Protein AF-A0A9N9L022-F1 (afdb_monomer)

pLDDT: mean 93.83, std 9.64, range [47.38, 98.69]

Sequence (99 aa):
MTTNYRGPTPDVVSFLAKNVRAKLGGTYCICESGTAGPTGGNTPNRTPGYVALAIATENGVFTKELDTGLGGDREGNMIAFAREALGFLREVIKGEAKL

Radius of gyration: 13.54 Å; Cα contacts (8 Å, |Δi|>4): 194; chains: 1; bounding box: 32×28×35 Å

Foldseek 3Di:
DPPPDPFADQVVQQVVFQVVCVVVVHQKGKGKTQQCALDFDPDPRGFHQWMKIWIDHPVGIAIDIDGNPPHHRNVSSVVVRVVVRVVVVVCVVVVNGDD

Secondary structure (DSSP, 8-state):
--TT--SS-HHHHHHHHHHHHHHHT-S-EEEEEE---SS--SSGGGSTTEEEEEEE-SS-EEEEEEE-S-TT-HHHHHHHHHHHHHHHHHHHHTT-S--

Solvent-accessible surface area (backbone atoms only — not comparable to full-atom values): 5330 Å² total; per-residue (Å²): 136,76,93,76,73,83,67,41,35,54,68,58,23,38,53,51,10,46,53,52,19,66,75,69,69,42,72,61,22,82,22,81,34,60,23,34,38,62,69,61,55,98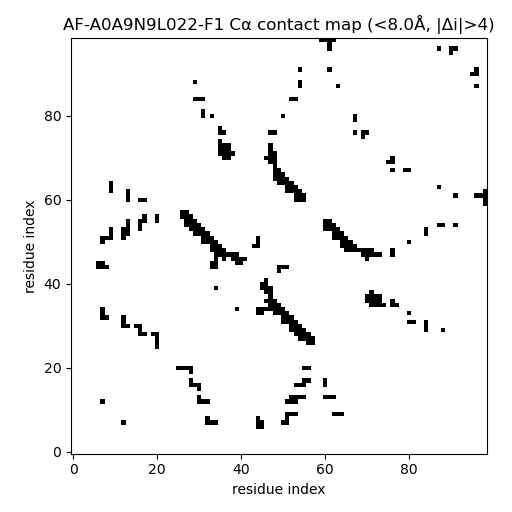,46,77,51,25,31,31,18,18,34,18,29,13,41,16,45,89,91,49,62,34,67,51,74,53,66,70,82,54,37,48,40,34,67,64,26,53,54,50,51,54,50,51,51,54,50,50,48,52,33,48,76,71,65,72,55,71,118

InterPro domains:
  IPR008136 CinA, C-terminal [PF02464] (10-92)
  IPR036653 CinA-like, C-terminal [G3DSA:3.90.950.20] (1-97)
  IPR036653 CinA-like, C-terminal [SSF142433] (4-93)

Nearest PDB structures (foldseek):
  4uux-assembly1_B  TM=9.120E-01  e=2.419E-04  Thermus thermophilus HB8
  4cta-assembly1_A  TM=9.038E-01  e=3.548E-04  Thermus thermophilus HB8
  6mr3-assembly2_C-2  TM=8.680E-01  e=1.750E-03  Streptococcus mutans UA159
  6mr3-assembly1_B-3  TM=8.669E-01  e=2.917E-03  Streptococcus mutans UA159
  4uyk-assembly1_B  TM=3.425E-01  e=4.240E-01  Homo sapiens

Structure (mmCIF, N/CA/C/O backbone):
data_AF-A0A9N9L022-F1
#
_entry.id   AF-A0A9N9L022-F1
#
loop_
_atom_site.group_PDB
_atom_site.id
_atom_site.type_symbol
_atom_site.label_atom_id
_atom_site.label_alt_id
_atom_site.label_comp_id
_atom_site.label_asym_id
_atom_site.label_entity_id
_atom_site.label_seq_id
_atom_site.pdbx_PDB_ins_code
_atom_site.Cartn_x
_atom_site.Cartn_y
_atom_site.Cartn_z
_atom_site.occupancy
_atom_site.B_iso_or_equiv
_atom_site.auth_seq_id
_atom_site.auth_comp_id
_atom_site.auth_asym_id
_atom_site.auth_atom_id
_atom_site.pdbx_PDB_model_num
ATOM 1 N N . MET A 1 1 ? -9.516 19.363 -13.032 1.00 50.91 1 MET A N 1
ATOM 2 C CA . MET A 1 1 ? -9.231 18.227 -12.125 1.00 50.91 1 MET A CA 1
ATOM 3 C C . MET A 1 1 ? -7.909 17.590 -12.568 1.00 50.91 1 MET A C 1
ATOM 5 O O . MET A 1 1 ? -7.638 17.638 -13.755 1.00 50.91 1 MET A O 1
ATOM 9 N N . THR A 1 2 ? -7.104 17.091 -11.614 1.00 47.38 2 THR A N 1
ATOM 10 C CA . THR A 1 2 ? -5.841 16.303 -11.735 1.00 47.38 2 THR A CA 1
ATOM 11 C C . THR A 1 2 ? -4.497 16.948 -12.134 1.00 47.38 2 THR A C 1
ATOM 13 O O . THR A 1 2 ? -3.518 16.215 -12.232 1.00 47.38 2 THR A O 1
ATOM 16 N N . THR A 1 3 ? -4.342 18.270 -12.247 1.00 53.84 3 THR A N 1
ATOM 17 C CA . THR A 1 3 ? -3.034 18.882 -12.606 1.00 53.84 3 THR A CA 1
ATOM 18 C C . THR A 1 3 ? -1.909 18.736 -11.561 1.00 53.84 3 THR A C 1
ATOM 20 O O . THR A 1 3 ? -0.756 18.958 -11.907 1.00 53.84 3 THR A O 1
ATOM 23 N N . ASN A 1 4 ? -2.206 18.308 -10.324 1.00 67.81 4 ASN A N 1
ATOM 24 C CA . ASN A 1 4 ? -1.234 18.182 -9.219 1.00 67.81 4 ASN A CA 1
ATOM 25 C C . ASN A 1 4 ? -1.086 16.753 -8.655 1.00 67.81 4 ASN A C 1
ATOM 27 O O . ASN A 1 4 ? -0.611 16.584 -7.531 1.00 67.81 4 ASN A O 1
ATOM 31 N N . TYR A 1 5 ? -1.504 15.705 -9.375 1.00 69.25 5 TYR A N 1
ATOM 32 C CA . TYR A 1 5 ? -1.264 14.337 -8.900 1.00 69.25 5 TYR A CA 1
ATOM 33 C C . TYR A 1 5 ? 0.234 14.007 -8.969 1.00 69.25 5 TYR A C 1
ATOM 35 O O . TYR A 1 5 ? 0.807 13.918 -10.053 1.00 69.25 5 TYR A O 1
ATOM 43 N N . ARG A 1 6 ? 0.871 13.821 -7.808 1.00 76.88 6 ARG A N 1
ATOM 44 C CA . ARG A 1 6 ? 2.326 13.610 -7.687 1.00 76.88 6 ARG A CA 1
ATOM 45 C C . ARG A 1 6 ? 2.748 12.139 -7.744 1.00 76.88 6 ARG A C 1
ATOM 47 O O . ARG A 1 6 ? 3.894 11.825 -7.440 1.00 76.88 6 ARG A O 1
ATOM 54 N N . GLY A 1 7 ? 1.855 11.245 -8.167 1.00 81.50 7 GLY A N 1
ATOM 55 C CA . GLY A 1 7 ? 2.089 9.804 -8.099 1.00 81.50 7 GLY A CA 1
ATOM 56 C C . GLY A 1 7 ? 1.747 9.231 -6.720 1.00 81.50 7 GLY A C 1
ATOM 57 O O . GLY A 1 7 ? 1.068 9.897 -5.934 1.00 81.50 7 GLY A O 1
ATOM 58 N N . PRO A 1 8 ? 2.185 7.997 -6.436 1.00 87.75 8 PRO A N 1
ATOM 59 C CA . PRO A 1 8 ? 1.962 7.382 -5.136 1.00 87.75 8 PRO A CA 1
ATOM 60 C C . PRO A 1 8 ? 2.715 8.162 -4.054 1.00 87.75 8 PRO A C 1
ATOM 62 O O . PRO A 1 8 ? 3.905 8.417 -4.194 1.00 87.75 8 PRO A O 1
ATOM 65 N N . THR A 1 9 ? 2.027 8.596 -3.003 1.00 94.12 9 THR A N 1
ATOM 66 C CA . THR A 1 9 ? 2.641 9.241 -1.831 1.00 94.12 9 THR A CA 1
ATOM 67 C C . THR A 1 9 ? 1.856 8.867 -0.576 1.00 94.12 9 THR A C 1
ATOM 69 O O . THR A 1 9 ? 0.653 8.599 -0.699 1.00 94.12 9 THR A O 1
ATOM 72 N N . PRO A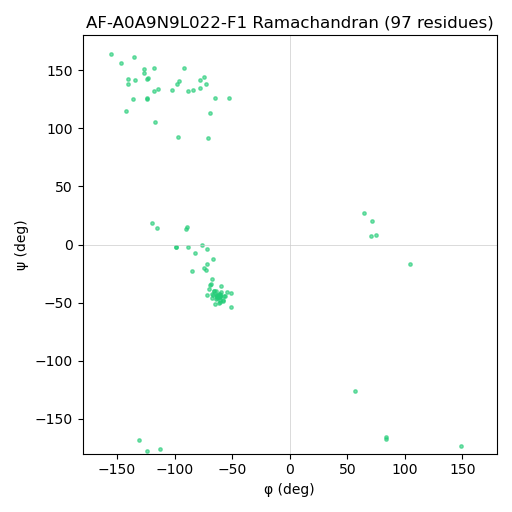 1 10 ? 2.465 8.923 0.624 1.00 95.75 10 PRO A N 1
ATOM 73 C CA . PRO A 1 10 ? 1.766 8.700 1.892 1.00 95.75 10 PRO A CA 1
ATOM 74 C C . PRO A 1 10 ? 0.502 9.549 2.048 1.00 95.75 10 PRO A C 1
ATOM 76 O O . PRO A 1 10 ? -0.536 9.030 2.451 1.00 95.75 10 PRO A O 1
ATOM 79 N N . ASP A 1 11 ? 0.549 10.827 1.658 1.00 95.25 11 ASP A N 1
ATOM 80 C CA . ASP A 1 11 ? -0.607 11.731 1.729 1.00 95.25 11 ASP A CA 1
ATOM 81 C C . ASP A 1 11 ? -1.782 11.243 0.871 1.00 95.25 11 ASP A C 1
ATOM 83 O O . ASP A 1 11 ? -2.935 11.255 1.309 1.00 95.25 11 ASP A O 1
ATOM 87 N N . VAL A 1 12 ? -1.493 10.798 -0.359 1.00 94.75 12 VAL A N 1
ATOM 88 C CA . VAL A 1 12 ? -2.507 10.308 -1.300 1.00 94.75 12 VAL A CA 1
ATOM 89 C C . VAL A 1 12 ? -3.160 9.048 -0.748 1.00 94.75 12 VAL A C 1
ATOM 91 O O . VAL A 1 12 ? -4.389 8.988 -0.665 1.00 94.75 12 VAL A O 1
ATOM 94 N N . VAL A 1 13 ? -2.363 8.054 -0.346 1.00 97.44 13 VAL A N 1
ATOM 95 C CA . VAL A 1 13 ? -2.910 6.785 0.154 1.00 97.44 13 VAL A CA 1
ATOM 96 C C . VAL A 1 13 ? -3.619 6.962 1.493 1.00 97.44 13 VAL A C 1
ATOM 98 O O . VAL A 1 13 ? -4.666 6.356 1.708 1.00 97.44 13 VAL A O 1
ATOM 101 N N . SER A 1 14 ? -3.145 7.872 2.348 1.00 97.62 14 SER A N 1
ATOM 102 C CA . SER A 1 14 ? -3.810 8.205 3.611 1.00 97.62 14 SER A CA 1
ATOM 103 C C . SER A 1 14 ? -5.177 8.827 3.392 1.00 97.62 14 SER A C 1
ATOM 105 O O . SER A 1 14 ? -6.164 8.422 4.013 1.00 97.62 14 SER A O 1
ATOM 107 N N . PHE A 1 15 ? -5.251 9.804 2.484 1.00 96.75 15 PHE A N 1
ATOM 108 C CA . PHE A 1 15 ? -6.505 10.450 2.132 1.00 96.75 15 PHE A CA 1
ATOM 109 C C . PHE A 1 15 ? -7.496 9.434 1.559 1.00 96.75 15 PHE A C 1
ATOM 111 O O . PHE A 1 15 ? -8.643 9.383 2.009 1.00 96.75 15 PHE A O 1
ATOM 118 N N . LEU A 1 16 ? -7.068 8.598 0.610 1.00 97.00 16 LEU A N 1
ATOM 119 C CA . LEU A 1 16 ? -7.923 7.577 0.004 1.00 97.00 16 LEU A CA 1
ATOM 120 C C . LEU A 1 16 ? -8.412 6.556 1.040 1.00 97.00 16 LEU A C 1
ATOM 122 O O . LEU A 1 16 ? -9.623 6.352 1.148 1.00 97.00 16 LEU A O 1
ATOM 126 N N . ALA A 1 17 ? -7.510 5.990 1.848 1.00 98.25 17 ALA A N 1
ATOM 127 C CA . ALA A 1 17 ? -7.855 5.013 2.879 1.00 98.25 17 ALA A CA 1
ATOM 128 C C . ALA A 1 17 ? -8.869 5.581 3.882 1.00 98.25 17 ALA A C 1
ATOM 130 O O . ALA A 1 17 ? -9.901 4.962 4.148 1.00 98.25 17 ALA A O 1
ATOM 131 N N . LYS A 1 18 ? -8.623 6.794 4.401 1.00 98.12 18 LYS A N 1
ATOM 132 C CA . LYS A 1 18 ? -9.518 7.454 5.365 1.00 98.12 18 LYS A CA 1
ATOM 133 C C . LYS A 1 18 ? -1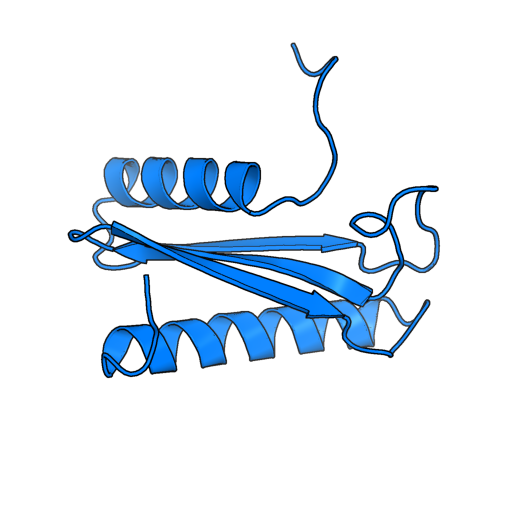0.911 7.689 4.782 1.00 98.12 18 LYS A C 1
ATOM 135 O O . LYS A 1 18 ? -11.910 7.420 5.448 1.00 98.12 18 LYS A O 1
ATOM 140 N N . ASN A 1 19 ? -10.983 8.173 3.542 1.00 97.75 19 ASN A N 1
ATOM 141 C CA . ASN A 1 19 ? -12.257 8.444 2.877 1.00 97.75 19 ASN A CA 1
ATOM 142 C C . ASN A 1 19 ? -13.042 7.161 2.585 1.00 97.75 19 ASN A C 1
ATOM 144 O O . ASN A 1 19 ? -14.242 7.110 2.849 1.00 97.75 19 ASN A O 1
ATOM 148 N N . VAL A 1 20 ? -12.389 6.132 2.041 1.00 98.19 20 VAL A N 1
ATOM 149 C CA . VAL A 1 20 ? -13.046 4.865 1.690 1.00 98.19 20 VAL A CA 1
ATOM 150 C C . VAL A 1 20 ? -13.509 4.128 2.944 1.00 98.19 20 VAL A C 1
ATOM 152 O O . VAL A 1 20 ? -14.657 3.684 2.977 1.00 98.19 20 VAL A O 1
ATOM 155 N N . ARG A 1 21 ? -12.684 4.083 4.004 1.00 98.31 21 ARG A N 1
ATOM 156 C CA . ARG A 1 21 ? -13.074 3.525 5.310 1.00 98.31 21 ARG A CA 1
ATOM 157 C C . ARG A 1 21 ? -14.389 4.132 5.799 1.00 98.31 21 ARG A C 1
ATOM 159 O O . ARG A 1 21 ? -15.324 3.397 6.099 1.00 98.31 21 ARG A O 1
ATOM 166 N N . ALA A 1 22 ? -14.456 5.465 5.853 1.00 96.75 22 ALA A N 1
ATOM 167 C CA . ALA A 1 22 ? -15.623 6.182 6.359 1.00 96.75 22 ALA A CA 1
ATOM 168 C C . 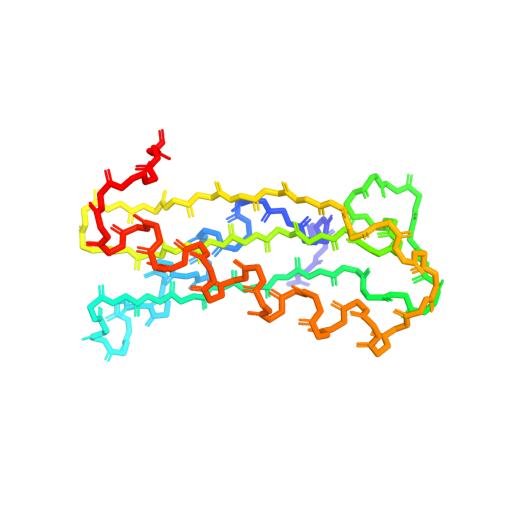ALA A 1 22 ? -16.871 5.951 5.492 1.00 96.75 22 ALA A C 1
ATOM 170 O O . ALA A 1 22 ? -17.961 5.774 6.025 1.00 96.75 22 ALA A O 1
ATOM 171 N N . LYS A 1 23 ? -16.717 5.913 4.161 1.00 98.06 23 LYS A N 1
ATOM 172 C CA . LYS A 1 23 ? -17.834 5.703 3.225 1.00 98.06 23 LYS A CA 1
ATOM 173 C C . LYS A 1 23 ? -18.415 4.293 3.273 1.00 98.06 23 LYS A C 1
ATOM 175 O O . LYS A 1 23 ? -19.612 4.138 3.067 1.00 98.06 23 LYS A O 1
ATOM 180 N N . LEU A 1 24 ? -17.575 3.284 3.495 1.00 97.88 24 LEU A N 1
ATOM 181 C CA . LEU A 1 24 ? -17.991 1.879 3.498 1.00 97.88 24 LEU A CA 1
ATOM 182 C C . LEU A 1 24 ? -18.226 1.318 4.908 1.00 97.88 24 LEU A C 1
ATOM 184 O O . LEU A 1 24 ? -18.604 0.159 5.036 1.00 97.88 24 LEU A O 1
ATOM 188 N N . GLY A 1 25 ? -17.995 2.111 5.961 1.00 96.50 25 GLY A N 1
ATOM 189 C CA . GLY A 1 25 ? -18.163 1.672 7.350 1.00 96.50 25 GLY A CA 1
ATOM 190 C C . GLY A 1 25 ? -17.192 0.562 7.766 1.00 96.50 25 GLY A C 1
ATOM 191 O O . GLY A 1 25 ? -17.515 -0.247 8.631 1.00 96.50 25 GLY A O 1
ATOM 192 N N . GLY A 1 26 ? -16.017 0.484 7.135 1.00 96.75 26 GLY A N 1
ATOM 193 C CA . GLY A 1 26 ? -15.031 -0.554 7.437 1.00 96.75 26 GLY A CA 1
ATOM 194 C C . GLY A 1 26 ? -14.302 -0.299 8.759 1.00 96.75 26 GLY A C 1
ATOM 195 O O . GLY A 1 26 ? -13.952 0.839 9.074 1.00 96.75 26 GLY A O 1
ATOM 196 N N . THR A 1 27 ? -13.984 -1.354 9.513 1.00 98.00 27 THR A N 1
ATOM 197 C CA . THR A 1 27 ? -13.099 -1.240 10.688 1.00 98.00 27 THR A CA 1
ATOM 198 C C . THR A 1 27 ? -11.701 -0.781 10.262 1.00 98.00 27 THR A C 1
ATOM 200 O O . THR A 1 27 ? -11.162 0.174 10.824 1.00 98.00 27 THR A O 1
ATOM 203 N N . TYR A 1 28 ? -11.182 -1.395 9.193 1.00 98.38 28 TYR A N 1
ATOM 204 C CA . TYR A 1 28 ? -9.901 -1.092 8.559 1.00 98.38 28 TYR A CA 1
ATOM 205 C C . TYR A 1 28 ? -10.089 -0.841 7.058 1.00 98.38 28 TYR A C 1
ATOM 207 O O . TYR A 1 28 ? -10.977 -1.425 6.435 1.00 98.38 28 TYR A O 1
ATOM 215 N N . CYS A 1 29 ? -9.231 -0.018 6.459 1.00 98.62 29 CYS A N 1
ATOM 216 C CA . CYS A 1 29 ? -9.118 0.115 5.006 1.00 98.62 29 CYS A CA 1
ATOM 217 C C . CYS A 1 29 ? -7.646 0.145 4.599 1.00 98.62 29 CYS A C 1
ATOM 219 O O . CYS 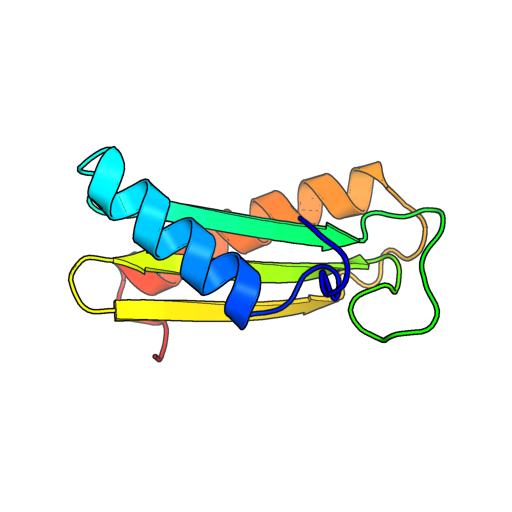A 1 29 ? -6.886 0.971 5.103 1.00 98.62 29 CYS A O 1
ATOM 221 N N . ILE A 1 30 ? -7.269 -0.750 3.685 1.00 98.56 30 ILE A N 1
ATOM 222 C CA . ILE A 1 30 ? -5.953 -0.771 3.048 1.00 98.56 30 ILE A CA 1
ATOM 223 C C . ILE A 1 30 ? -6.011 0.118 1.805 1.00 98.56 30 ILE A C 1
ATOM 225 O O . ILE A 1 30 ? -6.918 -0.029 0.985 1.00 98.56 30 ILE A O 1
ATOM 229 N N . CYS A 1 31 ? -5.034 1.002 1.638 1.00 98.38 31 CYS A N 1
ATOM 230 C CA . CYS A 1 31 ? -4.779 1.673 0.372 1.00 98.38 31 CYS A CA 1
ATOM 231 C C . CYS A 1 31 ? -3.337 1.421 -0.057 1.00 98.38 31 CYS A C 1
ATOM 233 O O . CYS A 1 31 ? -2.403 1.681 0.698 1.00 98.38 31 CYS A O 1
ATOM 235 N N . GLU A 1 32 ? -3.184 0.918 -1.275 1.00 97.75 32 GLU A N 1
ATOM 236 C CA . GLU A 1 32 ? -1.909 0.681 -1.935 1.00 97.75 32 GLU A CA 1
ATOM 237 C C . GLU A 1 32 ? -1.849 1.554 -3.188 1.00 97.75 32 GLU A C 1
ATOM 239 O O . GLU A 1 32 ? -2.811 1.633 -3.955 1.00 97.75 32 GLU A O 1
ATOM 244 N N . SER A 1 33 ? -0.731 2.249 -3.370 1.00 96.62 33 SER A N 1
ATOM 245 C CA . SER A 1 33 ? -0.422 2.948 -4.609 1.00 96.62 33 SER A CA 1
ATOM 246 C C . SER A 1 33 ? 1.067 2.794 -4.864 1.00 96.62 33 SER A C 1
ATOM 248 O O . SER A 1 33 ? 1.885 3.282 -4.084 1.00 96.62 33 SER A O 1
ATOM 250 N N . GLY A 1 34 ? 1.428 2.095 -5.936 1.00 95.75 34 GLY A N 1
ATOM 251 C CA . GLY A 1 34 ? 2.818 1.816 -6.276 1.00 95.75 34 GLY A CA 1
ATOM 252 C C . GLY A 1 34 ? 3.136 2.019 -7.749 1.00 95.75 34 GLY A C 1
ATOM 253 O O . GLY A 1 34 ? 2.262 2.044 -8.620 1.00 95.75 34 GLY A O 1
ATOM 254 N N . THR A 1 35 ? 4.426 2.152 -8.035 1.00 97.25 35 THR A N 1
ATOM 255 C CA . THR A 1 35 ? 4.963 2.137 -9.392 1.00 97.25 35 THR A CA 1
ATOM 256 C C . THR A 1 35 ? 5.467 0.729 -9.678 1.00 97.25 35 THR A C 1
ATOM 258 O O . THR A 1 35 ? 6.608 0.397 -9.390 1.00 97.25 35 THR A O 1
ATOM 261 N N . ALA A 1 36 ? 4.622 -0.117 -10.266 1.00 97.44 36 ALA A N 1
ATOM 262 C CA . ALA A 1 36 ? 4.991 -1.507 -10.551 1.00 97.44 36 ALA A CA 1
ATOM 263 C C . ALA A 1 36 ? 6.004 -1.663 -11.706 1.00 97.44 36 ALA A C 1
ATOM 265 O O . ALA A 1 36 ? 6.610 -2.715 -11.844 1.00 97.44 36 ALA A O 1
ATOM 266 N N . GLY A 1 37 ? 6.199 -0.650 -12.556 1.00 95.75 37 GLY A N 1
ATOM 267 C CA . GLY A 1 37 ? 7.059 -0.763 -13.739 1.00 95.75 37 GLY A CA 1
ATOM 268 C C . GLY A 1 37 ? 6.368 -1.392 -14.967 1.00 95.75 37 GLY A C 1
ATOM 269 O O . GLY A 1 37 ? 5.133 -1.491 -15.003 1.00 95.75 37 GLY A O 1
ATOM 270 N N . PRO A 1 38 ? 7.136 -1.774 -16.010 1.00 94.38 38 PRO A N 1
ATOM 271 C CA . PRO A 1 38 ? 8.605 -1.734 -16.072 1.00 94.38 38 PRO A CA 1
ATOM 272 C C . PRO A 1 38 ? 9.176 -0.317 -16.214 1.00 94.38 38 PRO A C 1
ATOM 274 O O . PRO A 1 38 ? 10.324 -0.067 -15.866 1.00 94.38 38 PRO A O 1
ATOM 277 N N . THR A 1 39 ? 8.371 0.627 -16.701 1.00 94.19 39 THR A N 1
ATOM 278 C CA . THR A 1 39 ? 8.744 2.038 -16.828 1.00 94.19 39 THR A CA 1
ATOM 279 C C . THR A 1 39 ? 8.341 2.834 -15.592 1.00 94.19 39 THR A C 1
ATOM 281 O O . THR A 1 39 ? 7.334 2.530 -14.951 1.00 94.19 39 THR A O 1
ATOM 284 N N . GLY A 1 40 ? 9.084 3.899 -15.312 1.00 90.06 40 GLY A N 1
ATOM 285 C CA . GLY A 1 40 ? 8.833 4.813 -14.204 1.00 90.06 40 GLY A CA 1
ATOM 286 C C . GLY A 1 40 ? 8.844 6.281 -14.624 1.00 90.06 40 GLY A C 1
ATOM 287 O O . GLY A 1 40 ? 8.830 6.615 -15.807 1.00 90.06 40 GLY A O 1
ATOM 288 N N . GLY A 1 41 ? 8.863 7.159 -13.629 1.00 88.69 41 GLY A N 1
ATOM 289 C CA . GLY A 1 41 ? 9.123 8.587 -13.778 1.00 88.69 41 GLY A CA 1
ATOM 290 C C . GLY A 1 41 ? 10.447 8.988 -13.129 1.00 88.69 41 GLY A C 1
ATOM 291 O O . GLY A 1 41 ? 11.171 8.162 -12.590 1.00 88.69 41 GLY A O 1
ATOM 292 N N . ASN A 1 42 ? 10.731 10.288 -13.142 1.00 86.69 42 ASN A N 1
ATOM 293 C CA . ASN A 1 42 ? 12.009 10.841 -12.676 1.00 86.69 42 ASN A CA 1
ATOM 294 C C . ASN A 1 42 ? 12.025 11.195 -11.176 1.00 86.69 42 ASN A C 1
ATOM 296 O O . ASN A 1 42 ? 12.880 11.958 -10.734 1.00 86.69 42 ASN A O 1
ATOM 300 N N . THR A 1 43 ? 11.054 10.716 -10.399 1.00 90.19 43 THR A N 1
ATOM 301 C CA . THR A 1 43 ? 10.956 10.969 -8.953 1.00 90.19 43 THR A CA 1
ATOM 302 C C . THR A 1 43 ? 11.050 9.648 -8.191 1.00 90.19 43 THR A C 1
ATOM 304 O O . THR A 1 43 ? 10.623 8.633 -8.738 1.00 90.19 43 THR A O 1
ATOM 307 N N . PRO A 1 44 ? 11.550 9.627 -6.937 1.00 89.44 44 PRO A N 1
ATOM 308 C CA . PRO A 1 44 ? 11.748 8.379 -6.187 1.00 89.44 44 PRO A CA 1
ATOM 309 C C . PRO A 1 44 ? 10.483 7.524 -6.076 1.00 89.44 44 PRO A C 1
ATOM 311 O O . PRO A 1 44 ? 10.508 6.320 -6.300 1.00 89.44 44 PRO A O 1
ATOM 314 N N . ASN A 1 45 ? 9.341 8.169 -5.843 1.00 91.06 45 ASN A N 1
ATOM 315 C CA . ASN A 1 45 ? 8.039 7.514 -5.769 1.00 91.06 45 ASN A CA 1
ATOM 316 C C . ASN A 1 45 ? 7.502 7.016 -7.128 1.00 91.06 45 ASN A C 1
ATOM 318 O O . ASN A 1 45 ? 6.438 6.406 -7.223 1.00 91.06 45 ASN A O 1
ATOM 322 N N . ARG A 1 46 ? 8.217 7.302 -8.216 1.00 92.94 46 ARG A N 1
ATOM 323 C CA . ARG A 1 46 ? 7.919 6.834 -9.570 1.00 92.94 46 ARG A CA 1
ATOM 324 C C . ARG A 1 46 ? 9.002 5.904 -10.109 1.00 92.94 46 ARG A C 1
ATOM 326 O O . ARG A 1 46 ? 8.984 5.615 -11.301 1.00 92.94 46 ARG A O 1
ATOM 333 N N . THR A 1 47 ? 9.894 5.408 -9.257 1.00 95.56 47 THR A N 1
ATOM 334 C CA . THR A 1 47 ? 10.821 4.325 -9.593 1.00 95.56 47 THR A CA 1
ATOM 335 C C . THR A 1 47 ? 10.085 2.979 -9.540 1.00 95.56 47 THR A C 1
ATOM 337 O O . THR A 1 47 ? 9.325 2.753 -8.595 1.00 95.56 47 THR A O 1
ATOM 340 N N . PRO A 1 48 ? 10.252 2.084 -10.535 1.00 97.31 48 PRO A N 1
ATOM 341 C CA . PRO A 1 48 ? 9.706 0.731 -10.481 1.00 97.31 48 PRO A CA 1
ATOM 342 C C . PRO A 1 48 ? 10.118 -0.007 -9.202 1.00 97.31 48 PRO A C 1
ATOM 344 O O . PRO A 1 48 ? 11.306 -0.087 -8.908 1.00 97.31 48 PRO A O 1
ATOM 347 N N . GLY A 1 49 ? 9.139 -0.526 -8.462 1.00 97.50 49 GLY A N 1
ATOM 348 C CA . GLY A 1 49 ? 9.336 -1.171 -7.162 1.00 97.50 49 GLY A CA 1
ATOM 349 C C . GLY A 1 49 ? 8.924 -0.318 -5.964 1.00 97.50 49 GLY A C 1
ATOM 350 O O . GLY A 1 49 ? 8.679 -0.867 -4.895 1.00 97.50 49 GLY A O 1
ATOM 351 N N . TYR A 1 50 ? 8.749 0.995 -6.129 1.00 97.94 50 TYR A N 1
ATOM 352 C CA . TYR A 1 50 ? 8.244 1.845 -5.053 1.00 97.94 50 TYR A CA 1
ATOM 353 C C . TYR A 1 50 ? 6.747 1.621 -4.796 1.00 97.94 50 TYR A C 1
ATOM 355 O O . TYR A 1 50 ? 5.942 1.608 -5.734 1.00 97.94 50 TYR A O 1
ATOM 363 N N . VAL A 1 51 ? 6.355 1.577 -3.521 1.00 98.12 51 VAL A N 1
ATOM 364 C CA . VAL A 1 51 ? 4.955 1.605 -3.082 1.00 98.12 51 VAL A CA 1
ATOM 365 C C . VAL A 1 51 ? 4.765 2.462 -1.833 1.00 98.12 51 VAL A C 1
ATOM 367 O O . VAL A 1 51 ? 5.547 2.395 -0.885 1.00 98.12 51 VAL A O 1
ATOM 370 N N . ALA A 1 52 ? 3.683 3.242 -1.827 1.00 98.12 52 ALA A N 1
ATOM 371 C CA . ALA A 1 52 ? 3.130 3.874 -0.638 1.00 98.12 52 ALA A CA 1
ATOM 372 C C . ALA A 1 52 ? 1.901 3.081 -0.174 1.00 98.12 52 ALA A C 1
ATOM 374 O O . ALA A 1 52 ? 1.019 2.743 -0.970 1.00 98.12 52 ALA A O 1
ATOM 375 N N . LEU A 1 53 ? 1.836 2.802 1.123 1.00 98.44 53 LEU A N 1
ATOM 376 C CA . LEU A 1 53 ? 0.782 2.033 1.771 1.00 98.44 53 LEU A CA 1
ATOM 377 C C . LEU A 1 53 ? 0.150 2.858 2.888 1.00 98.44 53 LEU A C 1
ATOM 379 O O . LEU A 1 53 ? 0.850 3.558 3.622 1.00 98.44 53 LEU A O 1
ATOM 383 N N . ALA A 1 54 ? -1.163 2.729 3.054 1.00 98.50 54 ALA A N 1
ATOM 384 C CA . ALA A 1 54 ? -1.879 3.252 4.207 1.00 98.50 54 ALA A CA 1
ATOM 385 C C . ALA A 1 54 ? -2.870 2.236 4.771 1.00 98.50 54 ALA A C 1
ATOM 387 O O . ALA A 1 54 ? -3.578 1.564 4.020 1.00 98.50 54 ALA A O 1
ATOM 388 N N . ILE A 1 55 ? -2.966 2.192 6.099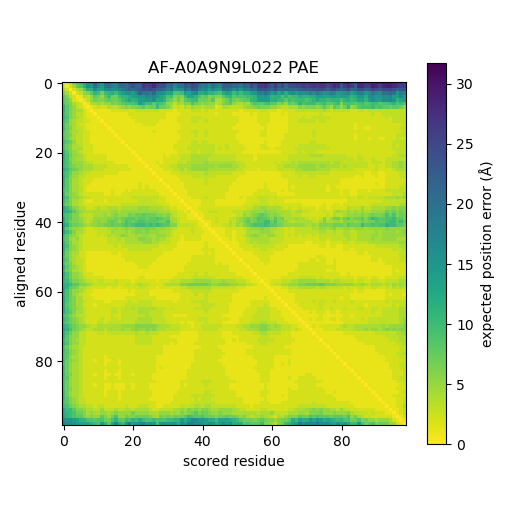 1.00 98.69 55 ILE A N 1
ATOM 389 C CA . ILE A 1 55 ? -4.012 1.478 6.830 1.00 98.69 55 ILE A CA 1
ATOM 390 C C . ILE A 1 55 ? -4.814 2.512 7.612 1.00 98.69 55 ILE A C 1
ATOM 392 O O . ILE A 1 55 ? -4.350 3.045 8.621 1.00 98.69 55 ILE A O 1
ATOM 396 N N . ALA A 1 56 ? -6.023 2.812 7.145 1.00 98.62 56 ALA A N 1
ATOM 397 C CA . ALA A 1 56 ? -6.945 3.658 7.888 1.00 98.62 56 ALA A CA 1
ATOM 398 C C . ALA A 1 56 ? -7.712 2.830 8.916 1.00 98.62 56 ALA A C 1
ATOM 400 O O . ALA A 1 56 ? -8.277 1.784 8.596 1.00 98.62 56 ALA A O 1
ATOM 401 N N . THR A 1 57 ? -7.769 3.350 10.134 1.00 97.94 57 THR A N 1
ATOM 402 C CA . THR A 1 57 ? -8.498 2.794 11.274 1.00 97.94 57 THR A CA 1
ATOM 403 C C . THR A 1 57 ? -9.464 3.841 11.822 1.00 97.94 57 THR A C 1
ATOM 405 O O . THR A 1 57 ? -9.571 4.956 11.305 1.00 97.94 57 THR A O 1
ATOM 408 N N . GLU A 1 58 ? -10.171 3.495 12.890 1.00 95.06 58 GLU A N 1
ATOM 409 C CA . GLU A 1 58 ? -10.991 4.440 13.648 1.00 95.06 58 GLU A CA 1
ATOM 410 C C . GLU A 1 58 ? -10.157 5.495 14.391 1.00 95.06 58 GLU A C 1
ATOM 412 O O . GLU A 1 58 ? -10.590 6.635 14.529 1.00 95.06 58 GLU A O 1
ATOM 417 N N . ASN A 1 59 ? -8.928 5.140 14.780 1.00 92.56 59 ASN A N 1
ATOM 418 C CA . ASN A 1 59 ? -8.061 5.946 15.643 1.00 92.56 59 ASN A CA 1
ATOM 419 C C . ASN A 1 59 ? -7.001 6.753 14.879 1.00 92.56 59 ASN A C 1
ATOM 421 O O . ASN A 1 59 ? -6.228 7.489 15.483 1.00 92.56 59 ASN A O 1
ATOM 425 N N . GLY A 1 60 ? -6.937 6.613 13.555 1.00 95.88 60 GLY A N 1
ATOM 426 C CA . GLY A 1 60 ? -5.930 7.276 12.734 1.00 95.88 60 GLY A CA 1
ATOM 427 C C . GLY A 1 60 ? -5.547 6.470 11.502 1.00 95.88 60 GLY A C 1
ATOM 428 O O . GLY A 1 60 ? -6.168 5.450 11.186 1.00 95.88 60 GLY A O 1
ATOM 429 N N . VAL A 1 61 ? -4.531 6.953 10.793 1.00 98.25 61 VAL A N 1
ATOM 430 C CA . VAL A 1 61 ? -4.020 6.341 9.567 1.00 98.25 61 VAL A CA 1
ATOM 431 C C . VAL A 1 61 ? -2.537 6.069 9.746 1.00 98.25 61 VAL A C 1
ATOM 433 O O . VAL A 1 61 ? -1.787 6.982 10.066 1.00 98.25 61 VAL A O 1
ATOM 436 N N . PHE A 1 62 ? -2.139 4.823 9.528 1.00 98.38 62 PHE A N 1
ATOM 437 C CA . PHE A 1 62 ? -0.744 4.398 9.538 1.00 98.38 62 PHE A CA 1
ATOM 438 C C . PHE A 1 62 ? -0.232 4.385 8.105 1.00 98.38 62 PHE A C 1
ATOM 440 O O . PHE A 1 62 ? -0.962 3.950 7.211 1.00 98.38 62 PHE A O 1
ATOM 447 N N . THR A 1 63 ? 1.010 4.806 7.882 1.00 98.06 63 THR A N 1
ATOM 448 C CA . THR A 1 63 ? 1.625 4.816 6.549 1.00 98.06 63 THR A CA 1
ATOM 449 C C . THR A 1 63 ? 2.949 4.080 6.522 1.00 98.06 63 THR A C 1
ATOM 451 O O . THR A 1 63 ? 3.701 4.113 7.492 1.00 98.06 63 THR A O 1
ATOM 454 N N . LYS A 1 64 ? 3.255 3.462 5.383 1.00 96.00 64 LYS A N 1
ATOM 455 C CA . LYS A 1 64 ? 4.541 2.819 5.108 1.00 96.00 64 LYS A CA 1
ATOM 456 C C . LYS A 1 64 ? 4.931 3.098 3.660 1.00 96.00 64 LYS A C 1
ATOM 458 O O . LYS A 1 64 ? 4.074 3.090 2.780 1.00 96.00 64 LYS A O 1
ATOM 463 N N . GLU A 1 65 ? 6.213 3.319 3.417 1.00 96.75 65 GLU A N 1
ATOM 464 C CA . GLU A 1 65 ? 6.795 3.377 2.076 1.00 96.75 65 GLU A CA 1
ATOM 465 C C . GLU A 1 65 ? 7.907 2.342 1.990 1.00 96.75 65 GLU A C 1
ATOM 467 O O . GLU A 1 65 ? 8.626 2.120 2.968 1.00 96.75 65 GLU A O 1
ATOM 472 N N . LEU A 1 66 ? 8.043 1.699 0.836 1.00 96.44 66 LEU A N 1
ATOM 473 C CA . LEU A 1 66 ? 9.138 0.770 0.579 1.00 96.44 66 LEU A CA 1
ATOM 474 C C . LEU A 1 66 ? 9.418 0.644 -0.915 1.00 96.44 66 LEU A C 1
ATOM 476 O O . LEU A 1 66 ? 8.596 1.013 -1.754 1.00 96.44 66 LEU A O 1
ATOM 480 N N . ASP A 1 67 ? 10.586 0.088 -1.211 1.00 96.81 67 ASP A N 1
ATOM 481 C CA . ASP A 1 67 ? 10.979 -0.382 -2.532 1.00 96.81 67 ASP A CA 1
ATOM 482 C C . ASP A 1 67 ? 11.140 -1.907 -2.468 1.00 96.81 67 ASP A C 1
ATOM 484 O O . ASP A 1 67 ? 11.725 -2.435 -1.519 1.00 96.81 67 ASP A O 1
ATOM 488 N N . THR A 1 68 ? 10.588 -2.625 -3.439 1.00 97.12 68 THR A N 1
ATOM 489 C CA . THR A 1 68 ? 10.659 -4.093 -3.521 1.00 97.12 68 THR A CA 1
ATOM 490 C C . THR A 1 68 ? 12.033 -4.600 -3.949 1.00 97.12 68 THR A C 1
ATOM 492 O O . THR A 1 68 ? 12.331 -5.779 -3.765 1.00 97.12 68 THR A O 1
ATOM 495 N N . GLY A 1 69 ? 12.851 -3.748 -4.573 1.00 96.94 69 GLY A N 1
ATOM 496 C CA . GLY A 1 69 ? 14.129 -4.111 -5.178 1.00 96.94 69 GLY A CA 1
ATOM 497 C C . GLY A 1 69 ?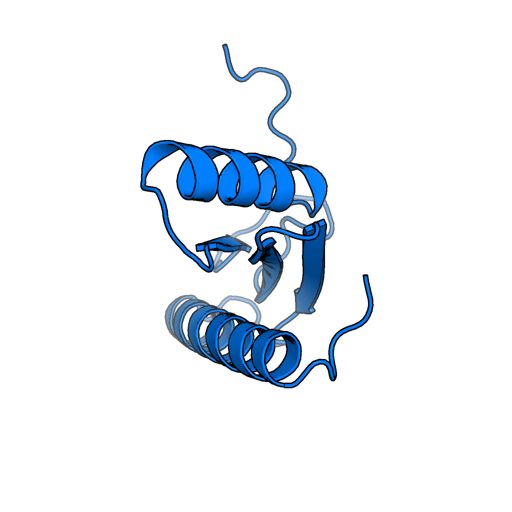 14.009 -4.959 -6.450 1.00 96.94 69 GLY A C 1
ATOM 498 O O . GLY A 1 69 ? 15.026 -5.420 -6.962 1.00 96.94 69 GLY A O 1
ATOM 499 N N . LEU A 1 70 ? 12.798 -5.175 -6.979 1.00 97.38 70 LEU A N 1
ATOM 500 C CA . LEU A 1 70 ? 12.565 -6.029 -8.157 1.00 97.38 70 LEU A CA 1
ATOM 501 C C . LEU A 1 70 ? 12.670 -5.265 -9.488 1.00 97.38 70 LEU A C 1
ATOM 503 O O . LEU A 1 70 ? 12.555 -5.849 -10.568 1.00 97.38 70 LEU A O 1
ATOM 507 N N . GLY A 1 71 ? 12.899 -3.950 -9.433 1.00 95.06 71 GLY A N 1
ATOM 508 C CA . GLY A 1 71 ? 13.063 -3.106 -10.611 1.00 95.06 71 GLY A CA 1
ATOM 509 C C . GLY A 1 71 ? 11.862 -3.201 -11.553 1.00 95.06 71 GLY A C 1
ATOM 510 O O . GLY A 1 71 ? 10.723 -2.981 -11.152 1.00 95.06 71 GLY A O 1
ATOM 511 N N . GLY A 1 72 ? 12.116 -3.510 -12.826 1.00 95.81 72 GLY A N 1
ATOM 512 C CA . GLY A 1 72 ? 11.090 -3.552 -13.870 1.00 95.81 72 GLY A CA 1
ATOM 513 C C . GLY A 1 72 ? 10.169 -4.780 -13.862 1.00 95.81 72 GLY A C 1
ATOM 514 O O . GLY A 1 72 ? 9.299 -4.858 -14.731 1.00 95.81 72 GLY A O 1
ATOM 515 N N . ASP A 1 73 ? 10.340 -5.729 -12.934 1.00 98.06 73 ASP A N 1
ATOM 516 C CA . ASP A 1 73 ? 9.463 -6.900 -12.809 1.00 98.06 73 ASP A CA 1
ATOM 517 C C . ASP A 1 73 ? 8.081 -6.496 -12.275 1.00 98.06 73 ASP A C 1
ATOM 519 O O . ASP A 1 73 ? 7.829 -6.417 -11.071 1.00 98.06 73 ASP A O 1
ATOM 523 N N . ARG A 1 74 ? 7.167 -6.218 -13.207 1.00 98.06 74 ARG A N 1
ATOM 524 C CA . ARG A 1 74 ? 5.825 -5.722 -12.901 1.00 98.06 74 ARG A CA 1
ATOM 525 C C . ARG A 1 74 ? 5.006 -6.692 -12.061 1.00 98.06 74 ARG A C 1
ATOM 527 O O . ARG A 1 74 ? 4.337 -6.258 -11.125 1.00 98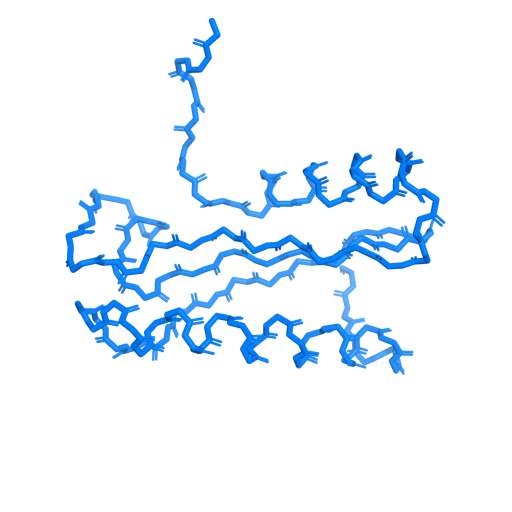.06 74 ARG A O 1
ATOM 534 N N . GLU A 1 75 ? 5.024 -7.974 -12.404 1.00 98.50 75 GLU A 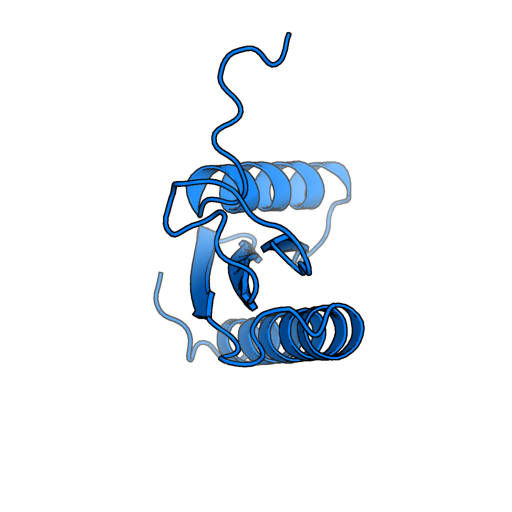N 1
ATOM 535 C CA . GLU A 1 75 ? 4.224 -8.979 -11.704 1.00 98.50 75 GLU A CA 1
ATOM 536 C C . GLU A 1 75 ? 4.801 -9.252 -10.315 1.00 98.50 75 GLU A C 1
ATOM 538 O O . GLU A 1 75 ? 4.055 -9.238 -9.332 1.00 98.50 75 GLU A O 1
ATOM 543 N N . GLY A 1 76 ? 6.129 -9.385 -10.215 1.00 98.50 76 GLY A N 1
ATOM 544 C CA . GLY A 1 76 ? 6.826 -9.499 -8.937 1.00 98.50 76 GLY A CA 1
ATOM 545 C C . GLY A 1 76 ? 6.526 -8.320 -8.008 1.00 98.50 76 GLY A C 1
ATOM 546 O O . GLY A 1 76 ? 6.195 -8.526 -6.838 1.00 98.50 76 GLY A O 1
ATOM 547 N N . ASN A 1 77 ? 6.537 -7.094 -8.541 1.00 98.50 77 ASN A N 1
ATOM 548 C CA . ASN A 1 77 ? 6.172 -5.886 -7.799 1.00 98.50 77 ASN A CA 1
ATOM 549 C C . ASN A 1 77 ? 4.736 -5.927 -7.274 1.00 98.50 77 ASN A C 1
ATOM 551 O O . ASN A 1 77 ? 4.525 -5.709 -6.086 1.00 98.50 77 ASN A O 1
ATOM 555 N N . MET A 1 78 ? 3.751 -6.252 -8.117 1.00 98.31 78 MET A N 1
ATOM 556 C CA . MET A 1 78 ? 2.345 -6.321 -7.692 1.00 98.31 78 MET A CA 1
ATOM 557 C C . MET A 1 78 ? 2.128 -7.349 -6.573 1.00 98.31 78 MET A C 1
ATOM 559 O O . MET A 1 78 ? 1.404 -7.085 -5.611 1.00 98.31 78 MET A O 1
ATOM 563 N N . ILE A 1 79 ? 2.782 -8.511 -6.663 1.00 98.69 79 ILE A N 1
ATOM 564 C CA . ILE A 1 79 ? 2.711 -9.546 -5.625 1.00 98.69 79 ILE A CA 1
ATOM 565 C C . ILE A 1 79 ? 3.375 -9.059 -4.331 1.00 98.69 79 ILE A C 1
ATOM 567 O O . ILE A 1 79 ? 2.829 -9.261 -3.243 1.00 98.69 79 ILE A O 1
ATOM 571 N N . ALA A 1 80 ? 4.538 -8.413 -4.428 1.00 98.50 80 ALA A N 1
ATOM 572 C CA . ALA A 1 80 ? 5.242 -7.867 -3.274 1.00 98.50 80 ALA A CA 1
ATOM 573 C C . ALA A 1 80 ? 4.433 -6.756 -2.581 1.00 98.50 80 ALA A C 1
ATOM 575 O O . ALA A 1 80 ? 4.285 -6.797 -1.361 1.00 98.50 80 ALA A O 1
ATOM 576 N N . PHE A 1 81 ? 3.826 -5.836 -3.338 1.00 98.50 81 PHE A N 1
ATOM 577 C CA . PHE A 1 81 ? 2.964 -4.775 -2.803 1.00 98.50 81 PHE A CA 1
ATOM 578 C C . PHE A 1 81 ? 1.793 -5.351 -2.003 1.00 98.50 81 PHE A C 1
ATOM 580 O O . PHE A 1 81 ? 1.570 -4.951 -0.860 1.00 98.50 81 PHE A O 1
ATOM 587 N N . ALA A 1 82 ? 1.095 -6.348 -2.557 1.00 98.56 82 ALA A N 1
ATOM 588 C CA . ALA A 1 82 ? -0.019 -7.001 -1.876 1.00 98.56 82 ALA A CA 1
ATOM 589 C C . ALA A 1 82 ? 0.420 -7.693 -0.573 1.00 98.56 82 ALA A C 1
ATOM 591 O O . ALA A 1 82 ? -0.253 -7.583 0.455 1.00 98.56 82 ALA A O 1
ATOM 592 N N . ARG A 1 83 ? 1.566 -8.389 -0.593 1.00 98.56 83 ARG A N 1
ATOM 593 C CA . ARG A 1 83 ? 2.128 -9.056 0.592 1.00 98.56 83 ARG A CA 1
ATOM 594 C C . ARG A 1 83 ? 2.497 -8.057 1.684 1.00 98.56 83 ARG A C 1
ATOM 596 O O . ARG A 1 83 ? 2.139 -8.279 2.840 1.00 98.56 83 ARG A O 1
ATOM 603 N N . GLU A 1 84 ? 3.160 -6.965 1.322 1.00 98.38 84 GLU A N 1
ATOM 604 C CA . GLU A 1 84 ? 3.534 -5.904 2.260 1.00 98.38 84 GLU A CA 1
ATOM 605 C C . GLU A 1 84 ? 2.308 -5.189 2.833 1.00 98.38 84 GLU A C 1
ATOM 607 O O . GLU A 1 84 ? 2.255 -4.938 4.034 1.00 98.38 84 GLU A O 1
ATOM 612 N N . ALA A 1 85 ? 1.282 -4.931 2.020 1.00 98.50 85 ALA A N 1
ATOM 613 C CA . ALA A 1 85 ? 0.044 -4.304 2.473 1.00 98.50 85 ALA A CA 1
ATOM 614 C C . ALA A 1 85 ? -0.708 -5.168 3.502 1.00 98.50 85 ALA A C 1
ATOM 616 O O . ALA A 1 85 ? -1.160 -4.666 4.534 1.00 98.50 85 ALA A O 1
ATOM 617 N N . LEU A 1 86 ? -0.808 -6.479 3.258 1.00 98.56 86 LEU A N 1
ATOM 618 C CA . LEU A 1 86 ? -1.431 -7.423 4.193 1.00 98.56 86 LEU A CA 1
ATOM 619 C C . LEU A 1 86 ? -0.585 -7.633 5.457 1.00 98.56 86 LEU A C 1
ATOM 621 O O . LEU A 1 86 ? -1.134 -7.720 6.558 1.00 98.56 86 LEU A O 1
ATOM 625 N N . GLY A 1 87 ? 0.743 -7.687 5.317 1.00 98.38 87 GLY A N 1
ATOM 626 C CA . GLY A 1 87 ? 1.671 -7.728 6.447 1.00 98.38 87 GLY A CA 1
ATOM 627 C C . GLY A 1 87 ? 1.536 -6.493 7.336 1.00 98.38 87 GLY A C 1
ATOM 628 O O . GLY A 1 87 ? 1.391 -6.620 8.550 1.00 98.38 87 GLY A O 1
ATOM 629 N N . PHE A 1 88 ? 1.464 -5.311 6.725 1.00 98.44 88 PHE A N 1
ATOM 630 C CA . PHE A 1 88 ? 1.291 -4.052 7.437 1.00 98.44 88 PHE A CA 1
ATOM 631 C C . PHE A 1 88 ? -0.069 -3.959 8.140 1.00 98.44 88 PHE A C 1
ATOM 633 O O . PHE A 1 88 ? -0.138 -3.554 9.299 1.00 98.44 88 PHE A O 1
ATOM 640 N N . LEU A 1 89 ? -1.154 -4.424 7.507 1.00 98.56 89 LEU A N 1
ATOM 641 C CA . LEU A 1 89 ? -2.448 -4.543 8.186 1.00 98.56 89 LEU A CA 1
ATOM 642 C C . LEU A 1 89 ? -2.345 -5.428 9.439 1.00 98.56 89 LEU A C 1
ATOM 644 O O . LEU A 1 89 ? -2.880 -5.074 10.489 1.00 98.56 89 LEU A O 1
ATOM 648 N N . ARG A 1 90 ? -1.652 -6.570 9.350 1.00 98.50 90 ARG A N 1
ATOM 649 C CA . ARG A 1 90 ? -1.445 -7.472 10.492 1.00 98.50 90 ARG A CA 1
ATOM 650 C C . ARG A 1 90 ? -0.689 -6.786 11.634 1.00 98.50 90 ARG A C 1
ATOM 652 O O . ARG A 1 90 ? -1.088 -6.963 12.782 1.00 98.50 90 ARG A O 1
ATOM 659 N N . GLU A 1 91 ? 0.355 -6.013 11.342 1.00 98.12 91 GLU A N 1
ATOM 660 C CA . GLU A 1 91 ? 1.093 -5.227 12.347 1.00 98.12 91 GLU A CA 1
ATOM 661 C C . GLU A 1 91 ? 0.183 -4.197 13.037 1.00 98.12 91 GLU A C 1
ATOM 663 O O . GLU A 1 91 ? 0.184 -4.086 14.264 1.00 98.12 91 GLU A O 1
ATOM 668 N N . VAL A 1 92 ? -0.656 -3.491 12.269 1.00 97.81 92 VAL A N 1
ATOM 669 C CA . VAL A 1 92 ? -1.624 -2.517 12.803 1.00 97.81 92 VAL A CA 1
ATOM 670 C C . VAL A 1 92 ? -2.665 -3.190 13.699 1.00 97.81 92 VAL A C 1
ATOM 672 O O . VAL A 1 92 ? -2.938 -2.699 14.791 1.00 97.81 92 VAL A O 1
ATOM 675 N N . ILE A 1 93 ? -3.220 -4.334 13.284 1.00 97.44 93 ILE A N 1
ATOM 676 C CA . ILE A 1 93 ? -4.198 -5.095 14.085 1.00 97.44 93 ILE A CA 1
ATOM 677 C C . ILE A 1 93 ? -3.598 -5.530 15.426 1.00 97.44 93 ILE A C 1
ATOM 679 O O . ILE A 1 93 ? -4.291 -5.545 16.440 1.00 97.44 93 ILE A O 1
ATOM 683 N N . LYS A 1 94 ? -2.308 -5.867 15.445 1.00 97.38 94 LYS A N 1
ATOM 684 C CA . LYS A 1 94 ? -1.601 -6.268 16.662 1.00 97.38 94 LYS A CA 1
ATOM 685 C C . LYS A 1 94 ? -1.118 -5.102 17.530 1.00 97.38 94 LYS A C 1
ATOM 687 O O . LYS A 1 94 ? -0.621 -5.349 18.625 1.00 97.38 94 LYS A O 1
ATOM 692 N N . GLY A 1 95 ? -1.233 -3.859 17.060 1.00 94.56 95 GLY A N 1
ATOM 693 C CA . GLY A 1 95 ? -0.675 -2.687 17.740 1.00 94.56 95 GLY A CA 1
ATOM 694 C C . GLY A 1 95 ? 0.856 -2.604 17.678 1.00 94.56 95 GLY A C 1
ATOM 695 O O . GLY A 1 95 ? 1.465 -1.925 18.498 1.00 94.56 95 GLY A O 1
ATOM 696 N N . GLU A 1 96 ? 1.483 -3.302 16.728 1.00 93.56 96 GLU A N 1
ATOM 697 C CA . GLU A 1 96 ? 2.937 -3.297 16.511 1.00 93.56 96 GLU A CA 1
ATOM 698 C C . GLU A 1 96 ? 3.373 -2.109 15.627 1.00 93.56 96 GLU A C 1
ATOM 700 O O . GLU A 1 96 ? 4.519 -1.661 15.696 1.00 93.56 96 GLU A O 1
ATOM 705 N N . ALA A 1 97 ? 2.453 -1.568 14.819 1.00 88.31 97 ALA A N 1
ATOM 706 C CA . ALA A 1 97 ? 2.693 -0.405 13.969 1.00 88.31 97 ALA A CA 1
ATOM 707 C C . ALA A 1 97 ? 2.651 0.912 14.763 1.00 88.31 97 ALA A C 1
ATOM 709 O O . ALA A 1 97 ? 1.800 1.109 15.632 1.00 88.31 97 ALA A O 1
ATOM 710 N N . LYS A 1 98 ? 3.545 1.847 14.420 1.00 82.69 98 LYS A N 1
ATOM 711 C CA . LYS A 1 98 ? 3.565 3.207 14.977 1.00 82.69 98 LYS A CA 1
ATOM 712 C C . LYS A 1 98 ? 2.873 4.178 14.021 1.00 82.69 98 LYS A C 1
ATOM 714 O O . LYS A 1 98 ? 3.066 4.065 12.811 1.00 82.69 98 LYS A O 1
ATOM 719 N N . LEU A 1 99 ? 2.066 5.079 14.585 1.00 73.25 99 LEU A N 1
ATOM 720 C CA . LEU A 1 99 ? 1.478 6.221 13.877 1.00 73.25 99 LEU A CA 1
ATOM 721 C C . LEU A 1 99 ? 2.545 7.254 13.512 1.00 73.25 99 LEU A C 1
ATOM 723 O O . LEU A 1 99 ? 3.462 7.456 14.343 1.00 73.25 99 LEU A O 1
#

Mean predicted aligned error: 3.6 Å

Organism: NCBI:txid746836